Protein AF-A0A7G1IBQ5-F1 (afdb_monomer)

Structure (mmCIF, N/CA/C/O backbone):
data_AF-A0A7G1IBQ5-F1
#
_entry.id   AF-A0A7G1IBQ5-F1
#
loop_
_atom_site.group_PDB
_atom_site.id
_atom_site.type_symbol
_atom_site.label_atom_id
_atom_site.label_alt_id
_atom_site.label_comp_id
_atom_site.label_asym_id
_atom_site.label_entity_id
_atom_site.label_seq_id
_atom_site.pdbx_PDB_ins_code
_atom_site.Cartn_x
_atom_site.Cartn_y
_atom_site.Cartn_z
_atom_site.occupancy
_atom_site.B_iso_or_equiv
_atom_site.auth_seq_id
_atom_site.auth_comp_id
_atom_site.auth_asym_id
_atom_site.auth_atom_id
_atom_site.pdbx_PDB_model_num
ATOM 1 N N . MET A 1 1 ? -19.241 6.900 1.108 1.00 77.38 1 MET A N 1
ATOM 2 C CA . MET A 1 1 ? -20.220 7.806 1.707 1.00 77.38 1 MET A CA 1
ATOM 3 C C . MET A 1 1 ? -20.373 9.049 0.844 1.00 77.38 1 MET A C 1
ATOM 5 O O . MET A 1 1 ? -19.427 9.818 0.716 1.00 77.38 1 MET A O 1
ATOM 9 N N . ARG A 1 2 ? -21.504 9.1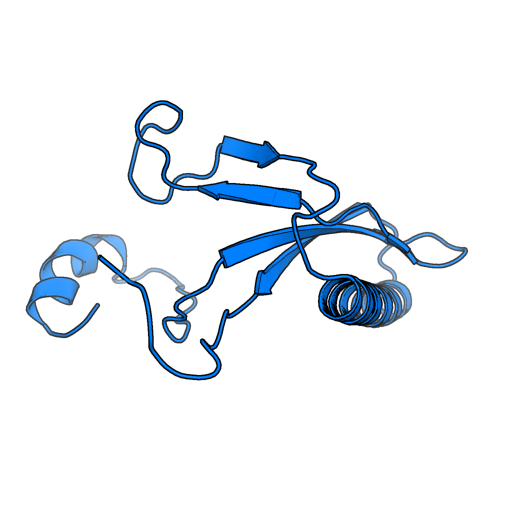74 0.150 1.00 83.69 2 ARG A N 1
ATOM 10 C CA . ARG A 1 2 ? -21.843 10.298 -0.741 1.00 83.69 2 ARG A CA 1
ATOM 11 C C . ARG A 1 2 ? -23.039 11.121 -0.244 1.00 83.69 2 ARG A C 1
ATOM 13 O O . ARG A 1 2 ? -23.424 12.067 -0.915 1.00 83.69 2 ARG A O 1
ATOM 20 N N . GLY A 1 3 ? -23.623 10.762 0.899 1.00 89.94 3 GLY A N 1
ATOM 21 C CA . GLY A 1 3 ? -24.763 11.451 1.501 1.00 89.94 3 GLY A CA 1
ATOM 22 C C . GLY A 1 3 ? -25.405 10.624 2.614 1.00 89.94 3 GLY A C 1
ATOM 23 O O . GLY A 1 3 ? -24.885 9.565 2.971 1.00 89.94 3 GLY A O 1
ATOM 24 N N . GLN A 1 4 ? -26.549 11.096 3.116 1.00 93.19 4 GLN A N 1
ATOM 25 C CA . GLN A 1 4 ? -27.261 10.514 4.260 1.00 93.19 4 GLN A CA 1
ATOM 26 C C . GLN A 1 4 ? -27.588 9.026 4.072 1.00 93.19 4 GLN A C 1
ATOM 28 O O . GLN A 1 4 ? -27.311 8.220 4.943 1.00 93.19 4 GLN A O 1
ATOM 33 N N . ARG A 1 5 ? -28.047 8.617 2.886 1.00 93.75 5 ARG A N 1
ATOM 34 C CA . ARG A 1 5 ? -28.382 7.208 2.623 1.00 93.75 5 ARG A CA 1
ATOM 35 C C . ARG A 1 5 ? -27.197 6.245 2.785 1.00 93.75 5 ARG A C 1
ATOM 37 O O . ARG A 1 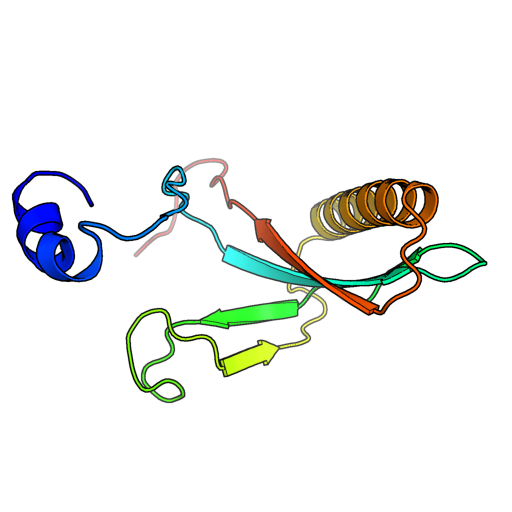5 ? -27.397 5.110 3.199 1.00 93.75 5 ARG A O 1
ATOM 44 N N . ASP A 1 6 ? -25.983 6.674 2.430 1.00 90.62 6 ASP A N 1
ATOM 45 C CA . ASP A 1 6 ? -24.775 5.868 2.659 1.00 90.62 6 ASP A CA 1
ATOM 46 C C . ASP A 1 6 ? -24.408 5.843 4.152 1.00 90.62 6 ASP A C 1
ATOM 48 O O . ASP A 1 6 ? -23.833 4.860 4.602 1.00 90.62 6 ASP A O 1
ATOM 52 N N . TRP A 1 7 ? -24.703 6.921 4.897 1.00 91.44 7 TRP A N 1
ATOM 53 C CA . TRP A 1 7 ? -24.517 6.973 6.352 1.00 91.44 7 TRP A CA 1
ATOM 54 C C . TRP A 1 7 ? -25.392 5.945 7.037 1.00 91.44 7 TRP A C 1
ATOM 56 O O . TRP A 1 7 ? -24.893 5.123 7.791 1.00 91.44 7 TRP A O 1
ATOM 66 N N . ASP A 1 8 ? -26.685 5.966 6.728 1.00 94.50 8 ASP A N 1
ATOM 67 C CA . ASP A 1 8 ? -27.683 5.163 7.425 1.00 94.50 8 ASP A CA 1
ATOM 68 C C . ASP A 1 8 ? -27.392 3.656 7.292 1.00 94.50 8 ASP A C 1
ATOM 70 O O . ASP A 1 8 ? -27.779 2.873 8.152 1.00 94.50 8 ASP A O 1
ATOM 74 N N . GLN A 1 9 ? -26.651 3.250 6.250 1.00 90.75 9 GLN A N 1
ATOM 75 C CA . GLN A 1 9 ? -26.200 1.870 6.038 1.00 90.75 9 GLN A CA 1
ATOM 76 C C . GLN A 1 9 ? -25.058 1.422 6.962 1.00 90.75 9 GLN A C 1
ATOM 78 O O . GLN A 1 9 ? -24.920 0.223 7.172 1.00 90.75 9 GLN A O 1
ATOM 83 N N . CYS A 1 10 ? -24.221 2.333 7.467 1.00 88.06 10 CYS A N 1
ATOM 84 C CA . CYS A 1 10 ? -23.057 1.995 8.300 1.00 88.06 10 CYS A CA 1
ATOM 85 C C . CYS A 1 10 ? -23.021 2.714 9.658 1.00 88.06 10 CYS A C 1
ATOM 87 O O . CYS A 1 10 ? -22.148 2.435 10.475 1.00 88.06 10 CYS A O 1
ATOM 89 N N . ALA A 1 11 ? -23.955 3.631 9.923 1.00 92.44 11 ALA A N 1
ATOM 90 C CA . ALA A 1 11 ? -23.970 4.469 11.119 1.00 92.44 11 ALA A CA 1
ATOM 91 C C . ALA A 1 11 ? -24.002 3.649 12.411 1.00 92.44 11 ALA A C 1
ATOM 93 O O . ALA A 1 11 ? -23.324 4.012 13.370 1.00 92.44 11 ALA A O 1
ATOM 94 N N . ALA A 1 12 ? -24.754 2.546 12.431 1.00 93.75 12 ALA A N 1
ATOM 95 C CA . ALA A 1 12 ? -24.853 1.670 13.596 1.00 93.75 12 ALA A CA 1
ATOM 96 C C . ALA A 1 12 ? -23.491 1.071 13.991 1.00 93.75 12 ALA A C 1
ATOM 98 O O . ALA A 1 12 ? -23.183 1.008 15.177 1.00 93.75 12 ALA A O 1
ATOM 99 N N . ASP A 1 13 ? -22.656 0.717 13.010 1.00 88.94 13 ASP A N 1
ATOM 100 C CA . ASP A 1 13 ? -21.342 0.108 13.248 1.00 88.94 13 ASP A CA 1
ATOM 101 C C . ASP A 1 13 ? -20.266 1.144 13.614 1.00 88.94 13 ASP A C 1
ATOM 103 O O . ASP A 1 13 ? -19.264 0.818 14.246 1.00 88.94 13 ASP A O 1
ATOM 107 N N . LEU A 1 14 ? -20.453 2.402 13.199 1.00 91.31 14 LEU A N 1
ATOM 108 C CA . LEU A 1 14 ? -19.472 3.476 13.390 1.00 91.31 14 LEU A CA 1
ATOM 109 C C . LEU A 1 14 ? -19.756 4.354 14.615 1.00 91.31 14 LEU A C 1
ATOM 111 O O . LEU A 1 14 ? -18.839 4.973 15.154 1.00 91.31 14 LEU A O 1
ATOM 115 N N . THR A 1 15 ? -21.014 4.461 15.047 1.00 93.12 15 THR A N 1
ATOM 116 C CA . THR A 1 15 ? -21.398 5.371 16.134 1.00 93.12 15 THR A CA 1
ATOM 117 C C . THR A 1 15 ? -20.808 4.902 17.464 1.00 93.12 15 THR A C 1
ATOM 119 O O . THR A 1 15 ? -20.949 3.746 17.847 1.00 93.12 15 THR A O 1
ATOM 122 N N . GLY A 1 16 ? -20.150 5.813 18.186 1.00 93.25 16 GLY A N 1
ATOM 123 C CA . GLY A 1 16 ? -19.502 5.511 19.468 1.00 93.25 16 GLY A CA 1
ATOM 124 C C . GLY A 1 16 ? -18.118 4.864 19.350 1.00 93.25 16 GLY A C 1
ATOM 125 O O . GLY A 1 16 ? -17.495 4.607 20.375 1.00 93.25 16 GLY A O 1
ATOM 126 N N . GLN A 1 17 ? -17.621 4.635 18.132 1.00 94.19 17 GLN A N 1
ATOM 127 C CA . GLN A 1 17 ? -16.259 4.163 17.882 1.00 94.19 17 GLN A CA 1
ATOM 128 C C . GLN A 1 17 ? -15.306 5.341 17.638 1.00 94.19 17 GLN A C 1
ATOM 130 O O . GLN A 1 17 ? -15.684 6.355 17.043 1.00 94.19 17 GLN A O 1
ATOM 135 N N . GLU A 1 18 ? -14.042 5.197 18.037 1.00 95.38 18 GLU A N 1
ATOM 136 C CA . GLU A 1 18 ? -12.982 6.102 17.590 1.00 95.38 18 GLU A CA 1
ATOM 137 C C . GLU A 1 18 ? -12.603 5.743 16.149 1.00 95.38 18 GLU A C 1
ATOM 139 O O . GLU A 1 18 ? -12.044 4.680 15.875 1.00 95.38 18 GLU A O 1
ATOM 144 N N . VAL A 1 19 ? -12.943 6.620 15.203 1.00 92.12 19 VAL A N 1
ATOM 145 C CA . VAL A 1 19 ? -12.766 6.359 13.769 1.00 92.12 19 VAL A CA 1
ATOM 146 C C . VAL A 1 19 ? -11.861 7.392 13.112 1.00 92.12 19 VAL A C 1
ATOM 148 O O . VAL A 1 19 ? -11.970 8.598 13.336 1.00 92.12 19 VAL A O 1
ATOM 151 N N . LYS A 1 20 ? -10.992 6.922 12.214 1.00 92.12 20 LYS A N 1
ATOM 152 C CA . LYS A 1 20 ? -10.170 7.787 11.363 1.00 92.12 20 LYS A CA 1
ATOM 153 C C . LYS A 1 20 ? -10.911 8.106 10.066 1.00 92.12 20 LYS A C 1
ATOM 155 O O . LYS A 1 20 ? -10.989 7.272 9.164 1.00 92.12 20 LYS A O 1
ATOM 160 N N . VAL A 1 21 ? -11.410 9.334 9.942 1.00 90.19 21 VAL A N 1
ATOM 161 C CA . VAL A 1 21 ? -12.051 9.814 8.708 1.00 90.19 21 VAL A CA 1
ATOM 162 C C . VAL A 1 21 ? -10.989 10.304 7.726 1.00 90.19 21 VAL A C 1
ATOM 164 O O . VAL A 1 21 ? -10.189 11.184 8.035 1.00 90.19 21 VAL A O 1
ATOM 167 N N . MET A 1 22 ? -10.991 9.742 6.519 1.00 90.62 22 MET A N 1
ATOM 168 C CA . MET A 1 22 ? -10.046 10.079 5.453 1.00 90.62 22 MET A CA 1
ATOM 169 C C . MET A 1 22 ? -10.783 10.583 4.215 1.00 90.62 22 MET A C 1
ATOM 171 O O . MET A 1 22 ? -11.887 10.131 3.899 1.00 90.62 22 MET A O 1
ATOM 175 N N . LYS A 1 23 ? -10.149 11.486 3.458 1.00 88.50 23 LYS A N 1
ATOM 176 C CA . LYS A 1 23 ? -10.647 11.869 2.132 1.00 88.50 23 LYS A CA 1
ATOM 177 C C . LYS A 1 23 ? -10.689 10.628 1.244 1.00 88.50 23 LYS A C 1
ATOM 179 O O . LYS A 1 23 ? -9.698 9.912 1.131 1.00 88.50 23 LYS A O 1
ATOM 184 N N . ARG A 1 24 ? -11.815 10.407 0.561 1.00 85.31 24 ARG A N 1
ATOM 185 C CA . ARG A 1 24 ? -11.899 9.351 -0.450 1.00 85.31 24 ARG A CA 1
ATOM 186 C C . ARG A 1 24 ? -10.981 9.692 -1.618 1.00 85.31 24 ARG A C 1
ATOM 188 O O . ARG A 1 24 ? -11.171 10.704 -2.292 1.00 85.31 24 ARG A O 1
ATOM 195 N N . ILE A 1 25 ? -10.039 8.804 -1.879 1.00 85.06 25 ILE A N 1
ATOM 196 C CA . ILE A 1 25 ? -9.131 8.869 -3.015 1.00 85.06 25 ILE A CA 1
ATOM 197 C C . ILE A 1 25 ? -9.524 7.753 -3.994 1.00 85.06 25 ILE A C 1
ATOM 199 O O . ILE A 1 25 ? -10.008 6.701 -3.582 1.00 85.06 25 ILE A O 1
ATOM 203 N N . ARG A 1 26 ? -9.406 8.007 -5.303 1.00 82.69 26 ARG A N 1
ATOM 204 C CA . ARG A 1 26 ? -9.443 6.948 -6.322 1.00 82.69 26 ARG A CA 1
ATOM 205 C C . ARG A 1 26 ? -7.998 6.627 -6.674 1.00 82.69 26 ARG A C 1
ATOM 207 O O . ARG A 1 26 ? -7.320 7.465 -7.262 1.00 82.69 26 ARG A O 1
ATOM 214 N N . ASN A 1 27 ? -7.523 5.467 -6.256 1.00 82.12 27 ASN A N 1
ATOM 215 C CA . ASN A 1 27 ? -6.123 5.084 -6.365 1.00 82.12 27 ASN A CA 1
ATOM 216 C C . ASN A 1 27 ? -5.985 3.623 -6.772 1.00 82.12 27 ASN A C 1
ATOM 218 O O . ASN A 1 27 ? -6.916 2.834 -6.631 1.00 82.12 27 ASN A O 1
ATOM 222 N N . VAL A 1 28 ? -4.781 3.295 -7.229 1.00 79.62 28 VAL A N 1
ATOM 223 C CA . VAL A 1 28 ? -4.265 1.932 -7.190 1.00 79.62 28 VAL A CA 1
ATOM 224 C C . VAL A 1 28 ? -3.462 1.812 -5.899 1.00 79.62 28 VAL A C 1
ATOM 226 O O . VAL A 1 28 ? -2.715 2.719 -5.517 1.00 79.62 28 VAL A O 1
ATOM 229 N N . GLU A 1 29 ? -3.684 0.733 -5.164 1.00 84.62 29 GLU A N 1
ATOM 230 C CA . GLU A 1 29 ? -2.985 0.485 -3.911 1.00 84.62 29 GLU A CA 1
ATOM 231 C C . GLU A 1 29 ? -1.686 -0.267 -4.170 1.00 84.62 29 GLU A C 1
ATOM 233 O O . GLU A 1 29 ? -1.686 -1.357 -4.744 1.00 84.62 29 GLU A O 1
ATOM 238 N N . VAL A 1 30 ? -0.580 0.317 -3.712 1.00 87.44 30 VAL A N 1
ATOM 239 C CA . VAL A 1 30 ? 0.739 -0.300 -3.780 1.00 87.44 30 VAL A CA 1
ATOM 240 C C . VAL A 1 30 ? 1.335 -0.342 -2.380 1.00 87.44 30 VAL A C 1
ATOM 242 O O . VAL A 1 30 ? 1.259 0.604 -1.603 1.00 87.44 30 VAL A O 1
ATOM 245 N N . CYS A 1 31 ? 1.933 -1.464 -2.026 1.00 89.75 31 CYS A N 1
ATOM 246 C CA . CYS A 1 31 ? 2.641 -1.652 -0.779 1.00 89.75 31 CYS A CA 1
ATOM 247 C C . CYS A 1 31 ? 4.151 -1.591 -1.022 1.00 89.75 31 CYS A C 1
ATOM 249 O O . CYS A 1 31 ? 4.656 -2.150 -1.995 1.00 89.75 31 CYS A O 1
ATOM 251 N N . ILE A 1 32 ? 4.871 -0.909 -0.132 1.00 89.81 32 ILE A N 1
ATOM 252 C CA . ILE A 1 32 ? 6.329 -0.963 -0.043 1.00 89.81 32 ILE A CA 1
ATOM 253 C C . ILE A 1 32 ? 6.690 -1.236 1.411 1.00 89.81 32 ILE A C 1
ATOM 255 O O . ILE A 1 32 ? 6.385 -0.458 2.314 1.00 89.81 32 ILE A O 1
ATOM 259 N N . GLU A 1 33 ? 7.390 -2.334 1.639 1.00 89.06 33 GLU A N 1
ATOM 260 C CA . GLU A 1 33 ? 7.860 -2.695 2.971 1.00 89.06 33 GLU A CA 1
ATOM 261 C C . GLU A 1 33 ? 9.249 -2.121 3.240 1.00 89.06 33 GLU A C 1
ATOM 263 O O . GLU A 1 33 ? 10.082 -1.997 2.335 1.00 89.06 33 GLU A O 1
ATOM 268 N N . GLY A 1 34 ? 9.505 -1.757 4.496 1.00 90.44 34 GLY A N 1
ATOM 269 C CA . GLY A 1 34 ? 10.809 -1.270 4.915 1.00 90.44 34 GLY A CA 1
ATOM 270 C C . GLY A 1 34 ? 11.163 -1.693 6.334 1.00 90.44 34 GLY A C 1
ATOM 271 O O . GLY A 1 34 ? 10.335 -1.656 7.239 1.00 90.44 34 GLY A O 1
ATOM 272 N N . THR A 1 35 ? 12.421 -2.055 6.548 1.00 92.06 35 THR A N 1
ATOM 273 C CA . THR A 1 35 ? 12.942 -2.412 7.868 1.00 92.06 35 THR A CA 1
ATOM 274 C C . THR A 1 35 ? 13.930 -1.362 8.325 1.00 92.06 35 THR A C 1
ATOM 276 O O . THR A 1 35 ? 14.947 -1.124 7.669 1.00 92.06 35 THR A O 1
ATOM 279 N N . VAL A 1 36 ? 13.638 -0.737 9.466 1.00 92.75 36 VAL A N 1
ATOM 280 C CA . VAL A 1 36 ? 14.556 0.206 10.102 1.00 92.75 36 VAL A CA 1
ATOM 281 C C . VAL A 1 36 ? 15.604 -0.592 10.867 1.00 92.75 36 VAL A C 1
ATOM 283 O O . VAL A 1 36 ? 15.282 -1.390 11.744 1.00 92.75 36 VAL A O 1
ATOM 286 N N . THR A 1 37 ? 16.872 -0.377 10.530 1.00 89.00 37 THR A N 1
ATOM 287 C CA . THR A 1 37 ? 18.016 -1.008 11.195 1.00 89.00 37 THR A CA 1
ATOM 288 C C . THR A 1 37 ? 18.938 0.053 11.790 1.00 89.00 37 THR A C 1
ATOM 290 O O . THR A 1 37 ? 18.866 1.235 11.441 1.00 89.00 37 THR A O 1
ATOM 293 N N . ARG A 1 38 ? 19.893 -0.374 12.626 1.00 85.44 38 ARG A N 1
ATOM 294 C CA . ARG A 1 38 ? 20.967 0.504 13.127 1.00 85.44 38 ARG A CA 1
ATOM 295 C C . ARG A 1 38 ? 21.793 1.164 12.012 1.00 85.44 38 ARG A C 1
ATOM 297 O O . ARG A 1 38 ? 22.343 2.238 12.224 1.00 85.44 38 ARG A O 1
ATOM 304 N N . HIS A 1 39 ? 21.852 0.540 10.833 1.00 88.38 39 HIS A N 1
ATOM 305 C CA . HIS A 1 39 ? 22.614 1.001 9.665 1.00 88.38 39 HIS A CA 1
ATOM 306 C C . HIS A 1 39 ? 21.781 1.809 8.666 1.00 88.38 39 HIS A C 1
ATOM 308 O O . HIS A 1 39 ? 22.282 2.195 7.615 1.00 88.38 39 HIS A O 1
ATOM 314 N N . GLY A 1 40 ? 20.509 2.060 8.979 1.00 87.81 40 GLY A N 1
ATOM 315 C CA . GLY A 1 40 ? 19.563 2.736 8.096 1.00 87.81 40 GLY A CA 1
ATOM 316 C C . GLY A 1 40 ? 18.392 1.847 7.687 1.00 87.81 40 GLY A C 1
ATOM 317 O O . GLY A 1 40 ? 18.211 0.738 8.196 1.00 87.81 40 GLY A O 1
ATOM 318 N N . THR A 1 41 ? 17.573 2.362 6.775 1.00 91.56 41 THR A N 1
ATOM 319 C CA . THR A 1 41 ? 16.314 1.729 6.362 1.00 91.56 41 THR A CA 1
ATOM 320 C C . THR A 1 41 ? 16.519 0.875 5.115 1.00 91.56 41 THR A C 1
ATOM 322 O O . THR A 1 41 ? 16.857 1.392 4.049 1.00 91.56 41 THR A O 1
ATOM 325 N N . VAL A 1 42 ? 16.283 -0.431 5.234 1.00 92.69 42 VAL A N 1
ATOM 326 C CA . VAL A 1 42 ? 16.237 -1.369 4.103 1.00 92.69 42 VAL A CA 1
ATOM 327 C C . VAL A 1 42 ? 14.845 -1.300 3.486 1.00 92.69 42 VAL A C 1
ATOM 329 O O . VAL A 1 42 ? 13.862 -1.355 4.214 1.00 92.69 42 VAL A O 1
ATOM 332 N N . ILE A 1 43 ? 14.743 -1.164 2.161 1.00 92.38 43 ILE A N 1
ATOM 333 C CA . ILE A 1 43 ? 13.463 -0.932 1.469 1.00 92.38 43 ILE A CA 1
ATOM 334 C C . ILE A 1 43 ? 13.232 -2.010 0.412 1.00 92.38 43 ILE A C 1
ATOM 336 O O . ILE A 1 43 ? 13.996 -2.103 -0.559 1.00 92.38 43 ILE A O 1
ATOM 340 N N . GLY A 1 44 ? 12.152 -2.768 0.590 1.00 89.44 44 GLY A N 1
ATOM 341 C CA . GLY A 1 44 ? 11.682 -3.820 -0.305 1.00 89.44 44 GLY A CA 1
ATOM 342 C C . GLY A 1 44 ? 11.083 -3.301 -1.621 1.00 89.44 44 GLY A C 1
ATOM 343 O O . GLY A 1 44 ? 11.098 -2.093 -1.889 1.00 89.44 44 GLY A O 1
ATOM 344 N N . PRO A 1 45 ? 10.608 -4.206 -2.491 1.00 90.19 45 PRO A N 1
ATOM 345 C CA . PRO A 1 45 ? 10.002 -3.843 -3.769 1.00 90.19 45 PRO A CA 1
ATOM 346 C C . PRO A 1 45 ? 8.643 -3.148 -3.588 1.00 90.19 45 PRO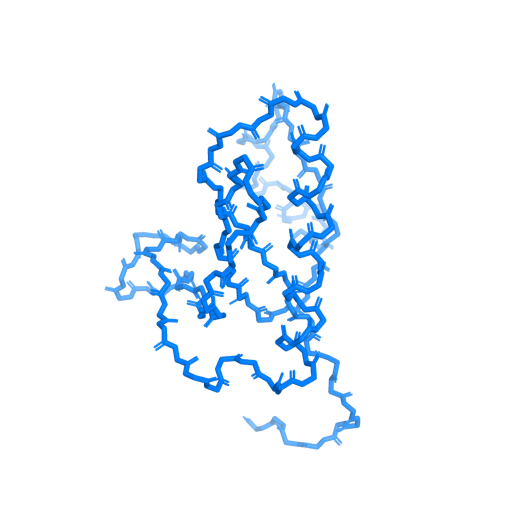 A C 1
ATOM 348 O O . PRO A 1 45 ? 8.037 -3.197 -2.519 1.00 90.19 45 PRO A O 1
ATOM 351 N N . ALA A 1 46 ? 8.171 -2.509 -4.660 1.00 89.19 46 ALA A N 1
ATOM 352 C CA . ALA A 1 46 ? 6.774 -2.111 -4.787 1.00 89.19 46 ALA A CA 1
ATOM 353 C C . ALA A 1 46 ? 5.930 -3.332 -5.163 1.00 89.19 46 ALA A C 1
ATOM 355 O O . ALA A 1 46 ? 6.334 -4.119 -6.015 1.00 89.19 46 ALA A O 1
ATOM 356 N N . MET A 1 47 ? 4.787 -3.488 -4.505 1.00 90.75 47 MET A N 1
ATOM 357 C CA . MET A 1 47 ? 3.916 -4.654 -4.628 1.00 90.75 47 MET A CA 1
ATOM 358 C C . MET A 1 47 ? 2.471 -4.197 -4.773 1.00 90.75 47 MET A C 1
ATOM 360 O O . MET A 1 47 ? 2.049 -3.281 -4.072 1.00 90.75 47 MET A O 1
ATOM 364 N N . THR A 1 48 ? 1.693 -4.825 -5.641 1.00 88.94 48 THR A N 1
ATOM 365 C CA . THR A 1 48 ? 0.274 -4.488 -5.795 1.00 88.94 48 THR A CA 1
ATOM 366 C C . THR A 1 48 ? -0.516 -5.057 -4.621 1.00 88.94 48 THR A C 1
ATOM 368 O O . THR A 1 48 ? -0.365 -6.231 -4.284 1.00 88.94 48 THR A O 1
ATOM 371 N N . SER A 1 49 ? -1.354 -4.237 -3.986 1.00 86.88 49 SER A N 1
ATOM 372 C CA . SER A 1 49 ? -2.214 -4.677 -2.882 1.00 86.88 49 SER A CA 1
ATOM 373 C C . SER A 1 49 ? -3.372 -5.524 -3.415 1.00 86.88 49 SER A C 1
ATOM 375 O O . SER A 1 49 ? -4.074 -5.109 -4.341 1.00 86.88 49 SER A O 1
ATOM 377 N N . LEU A 1 50 ? -3.595 -6.702 -2.831 1.00 88.00 50 LEU A N 1
ATOM 378 C CA . LEU A 1 50 ? -4.707 -7.579 -3.190 1.00 88.00 50 LEU A CA 1
ATOM 379 C C . LEU A 1 50 ? -5.896 -7.305 -2.265 1.00 88.00 50 LEU A C 1
ATOM 381 O O . LEU A 1 50 ? -6.032 -7.912 -1.200 1.00 88.00 50 LEU A O 1
ATOM 385 N N . VAL A 1 51 ? -6.743 -6.354 -2.670 1.00 86.81 51 VAL A N 1
ATOM 386 C CA . VAL A 1 51 ? -7.917 -5.910 -1.904 1.00 86.81 51 VAL A CA 1
ATOM 387 C C . VAL A 1 51 ? -9.194 -6.068 -2.713 1.00 86.81 51 VAL A C 1
ATOM 389 O O . VAL A 1 51 ? -9.291 -5.594 -3.841 1.00 86.81 51 VAL A O 1
ATOM 392 N N . GLY A 1 52 ? -10.207 -6.676 -2.097 1.00 82.69 52 GLY A N 1
ATOM 393 C CA . GLY A 1 52 ? -11.567 -6.716 -2.628 1.00 82.69 52 GLY A CA 1
ATOM 394 C C . GLY A 1 52 ? -11.784 -7.674 -3.799 1.00 82.69 52 GLY A C 1
ATOM 395 O O . GLY A 1 52 ? -12.762 -7.493 -4.521 1.00 82.69 52 GLY A O 1
ATOM 396 N N . TYR A 1 53 ? -10.916 -8.675 -3.965 1.00 84.56 53 TYR A N 1
ATOM 397 C CA . TYR A 1 53 ? -11.107 -9.786 -4.903 1.00 84.56 53 TYR A CA 1
ATOM 398 C C . TYR A 1 53 ? -12.159 -10.761 -4.354 1.00 84.56 53 TYR A C 1
ATOM 400 O O . TYR A 1 53 ? -11.885 -11.412 -3.339 1.00 84.56 53 TYR A O 1
ATOM 408 N N . PRO A 1 54 ? -13.354 -10.878 -4.962 1.00 85.69 54 PRO A N 1
ATOM 409 C CA . PRO A 1 54 ? -14.416 -11.751 -4.453 1.00 85.69 54 PRO A CA 1
ATOM 410 C C . PRO A 1 54 ? -14.025 -13.232 -4.413 1.00 85.69 54 PRO A C 1
ATOM 412 O O . PRO A 1 54 ? -14.533 -13.979 -3.586 1.00 85.69 54 PRO A O 1
ATOM 415 N N . GLU A 1 55 ? -13.108 -13.652 -5.285 1.00 88.69 55 GLU A N 1
ATOM 416 C CA . GLU A 1 55 ? -12.613 -15.027 -5.372 1.00 88.69 55 GLU A CA 1
ATOM 417 C C . GLU A 1 55 ? -11.649 -15.376 -4.230 1.00 88.69 55 GLU A C 1
ATOM 419 O O . GLU A 1 55 ? -11.451 -16.549 -3.925 1.00 88.69 55 GLU A O 1
ATOM 424 N N . LEU A 1 56 ? -11.034 -14.364 -3.608 1.00 86.19 56 LEU A N 1
ATOM 425 C CA . LEU A 1 56 ? -9.976 -14.531 -2.607 1.00 86.19 56 LEU A CA 1
ATOM 426 C C . LEU A 1 56 ? -10.355 -13.985 -1.229 1.00 86.19 56 LEU A C 1
ATOM 428 O O . LEU A 1 56 ? -9.642 -14.234 -0.257 1.00 86.19 56 LEU A O 1
ATOM 432 N N . THR A 1 57 ? -11.436 -13.209 -1.125 1.00 86.56 57 THR A N 1
ATOM 433 C CA . THR A 1 57 ? -11.754 -12.459 0.089 1.00 86.56 57 THR A CA 1
ATOM 434 C C . THR A 1 57 ? -13.233 -12.560 0.471 1.00 86.56 57 THR A C 1
ATOM 436 O O . THR A 1 57 ? -14.100 -12.461 -0.396 1.00 86.56 57 THR A O 1
ATOM 439 N N . PRO A 1 58 ? -13.555 -12.736 1.768 1.00 83.12 58 PRO A N 1
ATOM 440 C CA . PRO A 1 58 ? -14.922 -13.029 2.209 1.00 83.12 58 PRO A CA 1
ATOM 441 C C . PRO A 1 58 ? -15.878 -11.829 2.127 1.00 83.12 58 PRO A C 1
ATOM 443 O O . PRO A 1 58 ? -17.090 -12.005 2.223 1.00 83.12 58 PRO A O 1
ATOM 446 N N . TYR A 1 59 ? -15.364 -10.605 1.978 1.00 81.50 59 TYR A N 1
ATOM 447 C CA . TYR A 1 59 ? -16.176 -9.393 1.870 1.00 81.50 59 TYR A CA 1
ATOM 448 C C . TYR A 1 59 ? -15.464 -8.290 1.081 1.00 81.50 59 TYR A C 1
ATOM 450 O O . TYR A 1 59 ? -14.242 -8.266 0.935 1.00 81.50 59 TYR A O 1
ATOM 458 N N . ARG A 1 60 ? -16.244 -7.327 0.576 1.00 77.81 60 ARG A N 1
ATOM 459 C CA . ARG A 1 60 ? -15.714 -6.200 -0.204 1.00 77.81 60 ARG A CA 1
ATOM 460 C C . ARG A 1 60 ? -14.764 -5.346 0.634 1.00 77.81 60 ARG A C 1
ATOM 462 O O . ARG A 1 60 ? -15.139 -4.868 1.698 1.00 77.81 60 ARG A O 1
ATOM 469 N N . GLY A 1 61 ? -13.569 -5.101 0.099 1.00 80.56 61 GLY A N 1
ATOM 470 C CA . GLY A 1 61 ? -12.535 -4.300 0.759 1.00 80.56 61 GLY A CA 1
ATOM 471 C C . GLY A 1 61 ? -11.645 -5.081 1.729 1.00 80.56 61 GLY A C 1
ATOM 472 O O . GLY A 1 61 ? -10.753 -4.484 2.321 1.00 80.56 61 GLY A O 1
ATOM 473 N N . ALA A 1 62 ? -11.846 -6.393 1.881 1.00 85.69 62 ALA A N 1
ATOM 474 C CA . ALA A 1 62 ? -10.903 -7.245 2.596 1.00 85.69 62 ALA A CA 1
ATOM 475 C C . ALA A 1 62 ? -9.567 -7.341 1.843 1.00 85.69 62 ALA A C 1
ATOM 477 O O . ALA A 1 62 ? -9.535 -7.346 0.612 1.00 85.69 62 ALA A O 1
ATOM 478 N N . TRP A 1 63 ? -8.475 -7.439 2.600 1.00 88.88 63 TRP A N 1
ATOM 479 C CA . TRP A 1 63 ? -7.110 -7.601 2.099 1.00 88.88 63 TRP A CA 1
ATOM 480 C C . TRP A 1 63 ? -6.641 -9.043 2.319 1.00 88.88 63 TRP A C 1
ATOM 482 O O . TRP A 1 63 ? -6.812 -9.572 3.418 1.00 88.88 63 TRP A O 1
ATOM 492 N N . CYS A 1 64 ? -6.041 -9.669 1.303 1.00 89.75 64 CYS A N 1
ATOM 493 C CA . CYS A 1 64 ? -5.525 -11.045 1.398 1.00 89.75 64 CYS A CA 1
ATOM 494 C C . CYS A 1 64 ? -4.032 -11.196 1.096 1.00 89.75 64 CYS A C 1
ATOM 496 O O . CYS A 1 64 ? -3.514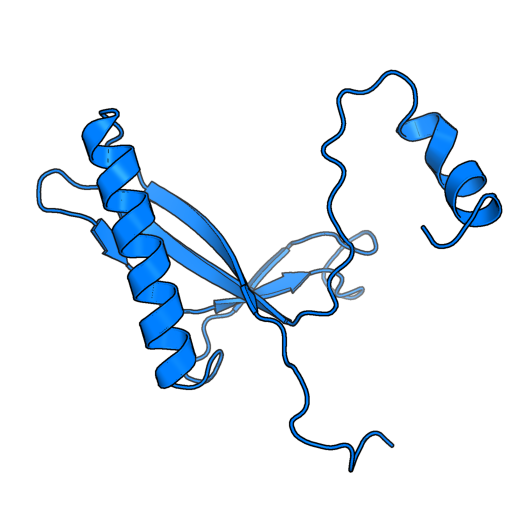 -12.309 1.152 1.00 89.75 64 CYS A O 1
ATOM 498 N N . GLY A 1 65 ? -3.323 -10.112 0.782 1.00 88.44 65 GLY A N 1
ATOM 499 C CA . GLY A 1 65 ? -1.897 -10.181 0.484 1.00 88.44 65 GLY A CA 1
ATOM 500 C C . GLY A 1 65 ? -1.436 -9.105 -0.484 1.00 88.44 65 GLY A C 1
ATOM 501 O O . GLY A 1 65 ? -2.187 -8.204 -0.849 1.00 88.44 65 GLY A O 1
ATOM 502 N N . ASN A 1 66 ? -0.182 -9.220 -0.909 1.00 90.06 66 ASN A N 1
ATOM 503 C CA . ASN A 1 66 ? 0.402 -8.364 -1.932 1.00 90.06 66 ASN A CA 1
ATOM 504 C C . ASN A 1 66 ? 1.053 -9.237 -3.005 1.00 90.06 66 ASN A C 1
ATOM 506 O O . ASN A 1 66 ? 1.632 -10.273 -2.675 1.00 90.06 66 ASN A O 1
ATOM 510 N N . ASP A 1 67 ? 0.996 -8.788 -4.254 1.00 89.06 67 ASP A N 1
ATOM 511 C CA . ASP A 1 67 ? 1.678 -9.434 -5.372 1.00 89.06 67 ASP A CA 1
ATOM 512 C C . ASP A 1 67 ? 2.923 -8.641 -5.788 1.00 89.06 67 ASP A C 1
ATOM 514 O O . ASP A 1 67 ? 2.897 -7.409 -5.894 1.00 89.06 67 ASP A O 1
ATOM 518 N N . VAL A 1 68 ? 4.035 -9.345 -5.998 1.00 87.25 68 VAL A N 1
ATOM 519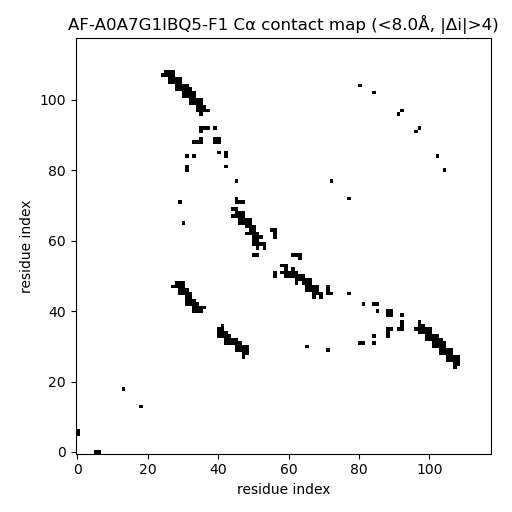 C CA . VAL A 1 68 ? 5.325 -8.736 -6.332 1.00 87.25 68 VAL A CA 1
ATOM 520 C C . VAL A 1 68 ? 5.500 -8.741 -7.842 1.00 87.25 68 VAL A C 1
ATOM 522 O O . VAL A 1 68 ? 5.912 -9.733 -8.436 1.00 87.25 68 VAL A O 1
ATOM 525 N N . TRP A 1 69 ? 5.260 -7.587 -8.456 1.00 81.81 69 TRP A N 1
ATOM 526 C CA . TRP A 1 69 ? 5.404 -7.390 -9.894 1.00 81.81 69 TRP A CA 1
ATOM 527 C C . TRP A 1 69 ? 6.369 -6.236 -10.182 1.00 81.81 69 TRP A C 1
ATOM 529 O O . TRP A 1 69 ? 6.259 -5.164 -9.584 1.00 81.81 69 TRP A O 1
ATOM 539 N N . ARG A 1 70 ? 7.343 -6.435 -11.084 1.00 75.38 70 ARG A N 1
ATOM 540 C CA . ARG A 1 70 ? 8.410 -5.442 -11.343 1.00 75.38 70 ARG A CA 1
ATOM 541 C C . ARG A 1 70 ? 7.856 -4.115 -11.851 1.00 75.38 70 ARG A C 1
ATOM 543 O O . ARG A 1 70 ? 8.386 -3.060 -11.506 1.00 75.38 70 ARG A O 1
ATOM 550 N N . GLU A 1 71 ? 6.783 -4.168 -12.624 1.00 82.56 71 GLU A N 1
ATOM 551 C CA . GLU A 1 71 ? 6.134 -3.018 -13.237 1.00 82.56 71 GLU A CA 1
ATOM 552 C C . GLU A 1 71 ? 4.908 -2.553 -12.435 1.00 82.56 71 GLU A C 1
ATOM 554 O O . GLU A 1 71 ? 4.072 -1.824 -12.965 1.00 82.56 71 GLU A O 1
ATOM 559 N N . ALA A 1 72 ? 4.798 -2.931 -11.150 1.00 84.38 72 ALA A N 1
ATOM 560 C CA . ALA A 1 72 ? 3.723 -2.460 -10.268 1.00 84.38 72 ALA A CA 1
ATOM 561 C C . ALA A 1 72 ? 3.662 -0.922 -10.197 1.00 84.38 72 ALA A C 1
ATOM 563 O O . ALA A 1 72 ? 2.590 -0.350 -10.010 1.00 84.38 72 ALA A O 1
ATOM 564 N N . LEU A 1 73 ? 4.805 -0.247 -10.379 1.00 85.25 73 LEU A N 1
ATOM 565 C CA . LEU A 1 73 ? 4.894 1.203 -10.534 1.00 85.25 73 LEU A CA 1
ATOM 566 C C . LEU A 1 73 ? 5.911 1.608 -11.614 1.00 85.25 73 LEU A C 1
ATOM 568 O O . LEU A 1 73 ? 6.976 0.990 -11.724 1.00 85.25 73 LEU A O 1
ATOM 572 N N . PRO A 1 74 ? 5.660 2.710 -12.352 1.00 88.69 74 PRO A N 1
ATOM 573 C CA . PRO A 1 74 ? 6.669 3.335 -13.201 1.00 88.69 74 PRO A CA 1
ATOM 574 C C . PRO A 1 74 ? 7.917 3.724 -12.402 1.00 88.69 74 PRO A C 1
ATOM 576 O O . PRO A 1 74 ? 7.814 4.194 -11.268 1.00 88.69 74 PRO A O 1
ATOM 579 N N . ALA A 1 75 ? 9.101 3.634 -13.014 1.00 89.38 75 ALA A N 1
ATOM 580 C CA . ALA A 1 75 ? 10.385 3.842 -12.331 1.00 89.38 75 ALA A CA 1
ATOM 581 C C . ALA A 1 75 ? 10.475 5.159 -11.530 1.00 89.38 75 ALA A C 1
ATOM 583 O O . ALA A 1 75 ? 10.985 5.172 -10.407 1.00 89.38 75 ALA A O 1
ATOM 584 N N . ALA A 1 76 ? 9.942 6.261 -12.069 1.00 90.06 76 ALA A N 1
ATOM 585 C CA . ALA A 1 76 ? 9.911 7.551 -11.378 1.00 90.06 76 ALA A CA 1
ATOM 586 C C . ALA A 1 76 ? 9.049 7.516 -10.101 1.00 90.06 76 ALA A C 1
ATOM 588 O O . ALA A 1 76 ? 9.457 8.034 -9.061 1.00 90.06 76 ALA A O 1
ATOM 589 N N . GLN A 1 77 ? 7.889 6.856 -10.158 1.00 89.38 77 GLN A N 1
ATOM 590 C CA . GLN A 1 77 ? 6.993 6.696 -9.011 1.00 89.38 77 GLN A CA 1
ATOM 591 C C . GLN A 1 77 ? 7.594 5.737 -7.980 1.00 89.38 77 GLN A C 1
ATOM 593 O O . GLN A 1 77 ? 7.572 6.038 -6.789 1.00 89.38 77 GLN A O 1
ATOM 598 N N . THR A 1 78 ? 8.231 4.650 -8.424 1.00 89.19 78 THR A N 1
ATOM 599 C CA . THR A 1 78 ? 8.981 3.733 -7.554 1.00 89.19 78 THR A CA 1
ATOM 600 C C . THR A 1 78 ? 10.082 4.468 -6.793 1.00 89.19 78 THR A C 1
ATOM 602 O O . THR A 1 78 ? 10.214 4.301 -5.581 1.00 89.19 78 THR A O 1
ATOM 605 N N . ARG A 1 79 ? 10.853 5.333 -7.467 1.00 91.19 79 ARG A N 1
ATOM 606 C CA . ARG A 1 79 ? 11.885 6.155 -6.817 1.00 91.19 79 ARG A CA 1
ATOM 607 C C . ARG A 1 79 ? 11.285 7.089 -5.766 1.00 91.19 79 ARG A C 1
ATOM 609 O O . ARG A 1 79 ? 11.790 7.124 -4.646 1.00 91.19 79 ARG A O 1
ATOM 616 N N . ALA A 1 80 ? 10.215 7.808 -6.107 1.00 91.75 80 ALA A N 1
ATOM 617 C CA . ALA A 1 80 ? 9.542 8.716 -5.181 1.00 91.75 80 ALA A CA 1
ATOM 618 C C . ALA A 1 80 ? 8.989 7.971 -3.955 1.00 91.75 80 ALA A C 1
ATOM 620 O O . ALA A 1 80 ? 9.203 8.389 -2.818 1.00 91.75 80 ALA A O 1
ATOM 621 N N . ALA A 1 81 ? 8.346 6.822 -4.169 1.00 90.06 81 ALA A N 1
ATOM 622 C CA . ALA A 1 81 ? 7.789 6.001 -3.103 1.00 90.06 81 ALA A CA 1
ATOM 623 C C . ALA A 1 81 ? 8.873 5.457 -2.161 1.00 90.06 81 ALA A C 1
ATOM 625 O O . ALA A 1 81 ? 8.747 5.568 -0.942 1.00 90.06 81 ALA A O 1
ATOM 626 N N . ARG A 1 82 ? 9.995 4.976 -2.708 1.00 91.81 82 ARG A N 1
ATOM 627 C CA . ARG A 1 82 ? 11.157 4.555 -1.907 1.00 91.81 82 ARG A CA 1
ATOM 628 C C . ARG A 1 82 ? 11.771 5.715 -1.124 1.00 91.81 82 ARG A C 1
ATOM 630 O O . ARG A 1 82 ? 12.184 5.530 0.017 1.00 91.81 82 ARG A O 1
ATOM 637 N N . GLU A 1 83 ? 11.822 6.918 -1.693 1.00 93.62 83 GLU A N 1
ATOM 638 C CA . GLU A 1 83 ? 12.315 8.094 -0.974 1.00 93.62 83 GLU A CA 1
ATOM 639 C C . GLU A 1 83 ? 11.414 8.467 0.211 1.00 93.62 83 GLU A C 1
ATOM 641 O O . GLU A 1 83 ? 11.928 8.784 1.284 1.00 93.62 83 GLU A O 1
ATOM 646 N N . MET A 1 84 ? 10.091 8.383 0.046 1.00 92.94 84 MET A N 1
ATOM 647 C CA . MET A 1 84 ? 9.137 8.606 1.136 1.00 92.94 84 MET A CA 1
ATOM 648 C C . MET A 1 84 ? 9.315 7.582 2.263 1.00 92.94 84 MET A C 1
ATOM 650 O O . MET A 1 84 ? 9.413 7.975 3.424 1.00 92.94 84 MET A O 1
ATOM 654 N N . VAL A 1 85 ? 9.446 6.291 1.933 1.00 91.69 85 VAL A N 1
ATOM 655 C CA . VAL A 1 85 ? 9.691 5.229 2.929 1.00 91.69 85 VAL A CA 1
ATOM 656 C C . VAL A 1 85 ? 11.020 5.441 3.653 1.00 91.69 85 VAL A C 1
ATOM 658 O O . VAL A 1 85 ? 11.093 5.269 4.868 1.00 91.69 85 VAL A O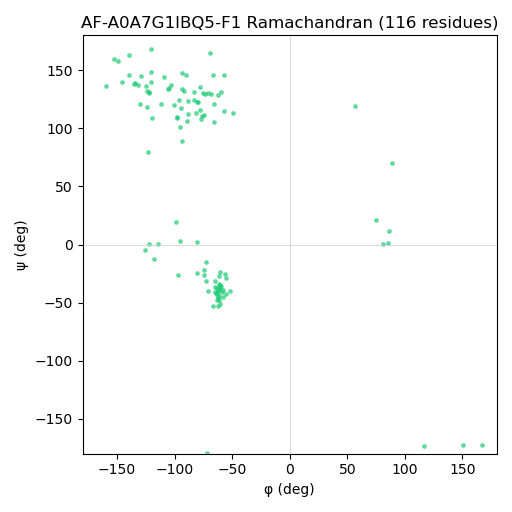 1
ATOM 661 N N . ARG A 1 86 ? 12.066 5.883 2.944 1.00 92.56 86 ARG A N 1
ATOM 662 C CA . ARG A 1 86 ? 13.348 6.234 3.570 1.00 92.56 86 ARG A CA 1
ATOM 663 C C . ARG A 1 86 ? 13.189 7.359 4.592 1.00 92.56 86 ARG A C 1
ATOM 665 O O . ARG A 1 86 ? 13.616 7.189 5.728 1.00 92.56 86 ARG A O 1
ATOM 672 N N . LYS A 1 87 ? 12.541 8.468 4.209 1.00 93.06 87 LYS A N 1
ATOM 673 C CA . LYS A 1 87 ? 12.297 9.619 5.100 1.00 93.06 87 LYS A CA 1
ATOM 674 C C . LYS A 1 87 ? 11.495 9.214 6.336 1.00 93.06 87 LYS A C 1
ATOM 676 O O . LYS A 1 87 ? 11.813 9.659 7.435 1.00 93.06 87 LYS A O 1
ATOM 681 N N . LEU A 1 88 ? 10.491 8.355 6.162 1.00 91.56 88 LEU A N 1
ATOM 682 C CA . LEU A 1 88 ? 9.714 7.804 7.269 1.00 91.56 88 LEU A CA 1
ATOM 683 C C . LEU A 1 88 ? 10.584 6.947 8.197 1.00 91.56 88 LEU A C 1
ATOM 685 O O . LEU A 1 88 ? 10.578 7.156 9.406 1.00 91.56 88 LEU A O 1
ATOM 689 N N . GLY A 1 89 ? 11.387 6.039 7.639 1.00 91.19 89 GLY A N 1
ATOM 690 C CA . GLY A 1 89 ? 12.329 5.240 8.421 1.00 91.19 89 GLY A CA 1
ATOM 691 C C . GLY A 1 89 ? 13.348 6.093 9.185 1.00 91.19 89 GLY A C 1
ATOM 692 O O . GLY A 1 89 ? 13.666 5.784 10.330 1.00 91.19 89 GLY A O 1
ATOM 693 N N . ASP A 1 90 ? 13.802 7.212 8.609 1.00 91.81 90 ASP A N 1
ATOM 694 C CA . ASP A 1 90 ? 14.697 8.156 9.289 1.00 91.81 90 ASP A CA 1
ATOM 695 C C . ASP A 1 90 ? 14.035 8.826 10.503 1.00 91.81 90 ASP A C 1
ATOM 697 O O . ASP A 1 90 ? 14.711 9.056 11.508 1.00 91.81 90 ASP A O 1
ATOM 701 N N . VAL A 1 91 ? 12.734 9.138 10.427 1.00 92.12 91 VAL A N 1
ATOM 702 C CA . VAL A 1 91 ? 11.949 9.652 11.565 1.00 92.12 91 VAL A CA 1
ATOM 703 C C . VAL A 1 91 ? 11.817 8.578 12.641 1.00 92.12 91 VAL A C 1
ATOM 705 O O . VAL A 1 91 ? 12.217 8.812 13.776 1.00 92.12 91 VAL A O 1
ATOM 708 N N . LEU A 1 92 ? 11.362 7.380 12.274 1.00 90.50 92 LEU A N 1
ATOM 709 C CA . LEU A 1 92 ? 11.142 6.281 13.220 1.00 90.50 92 LEU A CA 1
ATOM 710 C C . LEU A 1 92 ? 12.425 5.852 13.934 1.00 90.50 92 LEU A C 1
ATOM 712 O O . LEU A 1 92 ? 12.412 5.543 15.125 1.00 90.50 92 LEU A O 1
ATOM 716 N N . ARG A 1 93 ? 13.558 5.882 13.227 1.00 87.44 93 ARG A N 1
ATOM 717 C CA . ARG A 1 93 ? 14.869 5.626 13.825 1.00 87.44 93 ARG A CA 1
ATOM 718 C C . ARG A 1 93 ? 15.218 6.664 14.892 1.00 87.44 93 ARG A C 1
ATOM 720 O O . ARG A 1 93 ? 15.769 6.293 15.923 1.00 87.44 93 ARG A O 1
ATOM 727 N N . ARG A 1 94 ? 14.916 7.949 14.658 1.00 88.50 94 ARG A N 1
ATOM 728 C CA . ARG A 1 94 ? 15.125 9.013 15.661 1.00 88.50 94 ARG A CA 1
ATOM 729 C C . ARG A 1 94 ? 14.241 8.820 16.890 1.00 88.50 94 ARG A C 1
ATOM 731 O O . ARG A 1 94 ? 14.668 9.155 17.985 1.00 88.50 94 ARG A O 1
ATOM 738 N N . GLU A 1 95 ? 13.062 8.241 16.709 1.00 88.94 95 GLU A N 1
ATOM 739 C CA . GLU A 1 95 ? 12.137 7.888 17.792 1.00 88.94 95 GLU A CA 1
ATOM 740 C C . GLU A 1 95 ? 12.509 6.572 18.504 1.00 88.94 95 GLU A C 1
ATOM 742 O O . GLU A 1 95 ? 11.816 6.149 19.423 1.00 88.94 95 GLU A O 1
ATOM 747 N N . GLY A 1 96 ? 13.614 5.921 18.116 1.00 83.94 96 GLY A N 1
ATOM 748 C CA . GLY A 1 96 ? 14.119 4.708 18.768 1.00 83.94 96 GLY A CA 1
ATOM 749 C C . GLY A 1 96 ? 13.516 3.399 18.250 1.00 83.94 96 GLY A C 1
ATOM 750 O O . GLY A 1 96 ? 13.736 2.348 18.849 1.00 83.94 96 GLY A O 1
ATOM 751 N N . THR A 1 97 ? 12.790 3.422 17.129 1.00 76.12 97 THR A N 1
ATOM 752 C CA . THR A 1 97 ? 12.205 2.209 16.542 1.00 76.12 97 THR A CA 1
ATOM 753 C C . THR A 1 97 ? 13.253 1.417 15.754 1.00 76.12 97 THR A C 1
ATOM 755 O O . THR A 1 97 ? 13.830 1.919 14.788 1.00 76.12 97 THR A O 1
ATOM 758 N N . ALA A 1 98 ? 13.456 0.149 16.120 1.00 72.00 98 ALA A N 1
ATOM 759 C CA . ALA A 1 98 ? 14.267 -0.818 15.376 1.00 72.00 98 ALA A CA 1
ATOM 760 C C . ALA A 1 98 ? 13.416 -2.050 15.036 1.00 72.00 98 ALA A C 1
ATOM 762 O O . ALA A 1 98 ? 13.460 -3.066 15.727 1.00 72.00 98 ALA A O 1
ATOM 763 N N . ALA A 1 99 ? 12.588 -1.934 13.998 1.00 73.12 99 ALA A N 1
ATOM 764 C CA . ALA A 1 99 ? 11.650 -2.980 13.609 1.00 73.12 99 ALA A CA 1
ATOM 765 C C . ALA A 1 99 ? 11.382 -2.984 12.099 1.00 73.12 99 ALA A C 1
ATOM 767 O O . ALA A 1 99 ? 11.546 -1.978 11.399 1.00 73.12 99 ALA A O 1
ATOM 768 N N . THR A 1 100 ? 10.933 -4.136 11.600 1.00 71.69 100 THR A N 1
ATOM 769 C CA . THR A 1 100 ? 10.312 -4.241 10.276 1.00 71.69 100 THR A CA 1
A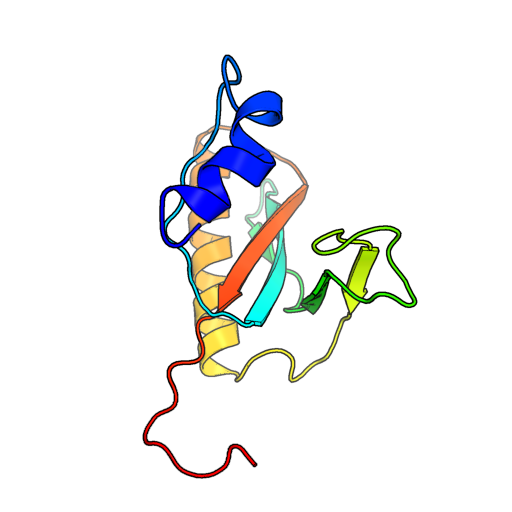TOM 770 C C . THR A 1 100 ? 8.943 -3.585 10.320 1.00 71.69 100 THR A C 1
ATOM 772 O O . THR A 1 100 ? 8.152 -3.855 11.219 1.00 71.69 100 THR A O 1
ATOM 775 N N . SER A 1 101 ? 8.658 -2.713 9.359 1.00 70.56 101 SER A N 1
ATOM 776 C CA . SER A 1 101 ? 7.362 -2.056 9.230 1.00 70.56 101 SER A CA 1
ATOM 777 C C . SER A 1 101 ? 6.862 -2.145 7.791 1.00 70.56 101 SER A C 1
ATOM 779 O O . SER A 1 101 ? 7.600 -1.949 6.824 1.00 70.56 101 SER A O 1
ATOM 781 N N . ARG A 1 102 ? 5.575 -2.445 7.642 1.00 66.56 102 ARG A N 1
ATOM 782 C CA . ARG A 1 102 ? 4.899 -2.430 6.347 1.00 66.56 102 ARG A CA 1
ATOM 783 C C . ARG A 1 102 ? 4.282 -1.060 6.120 1.00 66.56 102 ARG A C 1
ATOM 785 O O . ARG A 1 102 ? 3.553 -0.572 6.978 1.00 66.56 102 ARG A O 1
ATOM 792 N N . TRP A 1 103 ? 4.503 -0.494 4.937 1.00 74.12 103 TRP A N 1
ATOM 793 C CA . TRP A 1 103 ? 3.888 0.765 4.538 1.00 74.12 103 TRP A CA 1
ATOM 794 C C . TRP A 1 103 ? 3.091 0.571 3.256 1.00 74.12 103 TRP A C 1
ATOM 796 O O . TRP A 1 103 ? 3.575 0.029 2.264 1.00 74.12 103 TRP A O 1
ATOM 806 N N . THR A 1 104 ? 1.851 1.035 3.263 1.00 64.31 104 THR A N 1
ATOM 807 C CA . THR A 1 104 ? 1.029 1.069 2.055 1.00 64.31 104 THR A CA 1
ATOM 808 C C . THR A 1 104 ? 1.058 2.484 1.506 1.00 64.31 104 THR A C 1
ATOM 810 O O . THR A 1 104 ? 0.674 3.429 2.196 1.00 64.31 104 THR A O 1
ATOM 813 N N . CYS A 1 105 ? 1.532 2.648 0.272 1.00 67.19 105 CYS A N 1
ATOM 814 C CA . CYS A 1 105 ? 1.443 3.906 -0.446 1.00 67.19 105 CYS A CA 1
ATOM 815 C C . CYS A 1 105 ? 0.216 3.887 -1.370 1.00 67.19 105 CYS A C 1
ATOM 817 O O . CYS A 1 105 ? 0.020 3.016 -2.215 1.00 67.19 105 CYS A O 1
ATOM 819 N N . CYS A 1 106 ? -0.653 4.880 -1.210 1.00 62.84 106 CYS A N 1
ATOM 820 C CA . CYS A 1 106 ? -1.746 5.079 -2.152 1.00 62.84 106 CYS A CA 1
ATOM 821 C C . CYS A 1 106 ? -1.190 5.832 -3.357 1.00 62.84 106 CYS A C 1
ATOM 823 O O . CYS A 1 106 ? -0.814 6.999 -3.228 1.00 62.84 106 CYS A O 1
ATOM 825 N N . VAL A 1 107 ? -1.136 5.185 -4.520 1.00 66.00 107 VAL A N 1
ATOM 826 C CA . VAL A 1 107 ? -0.715 5.846 -5.755 1.00 66.00 107 VAL A CA 1
ATOM 827 C C . VAL A 1 107 ? -1.958 6.256 -6.523 1.00 66.00 107 VAL A C 1
ATOM 829 O O . VAL A 1 107 ? -2.721 5.440 -7.042 1.00 66.00 107 VAL A O 1
ATOM 832 N N . THR A 1 108 ? -2.199 7.560 -6.565 1.00 57.94 108 THR A N 1
ATOM 833 C CA . THR A 1 108 ? -3.262 8.125 -7.387 1.00 57.94 108 THR A CA 1
ATOM 834 C C . THR A 1 108 ? -2.803 8.170 -8.826 1.00 57.94 108 THR A C 1
ATOM 836 O O . THR 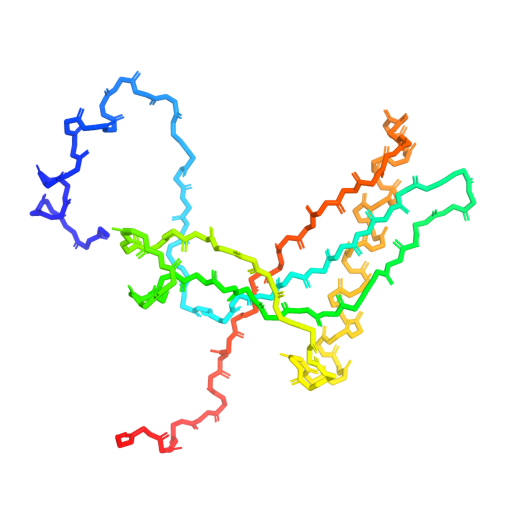A 1 108 ? -1.877 8.908 -9.165 1.00 57.94 108 THR A O 1
ATOM 839 N N . TRP A 1 109 ? -3.482 7.418 -9.681 1.00 51.53 109 TRP A N 1
ATOM 840 C CA . TRP A 1 109 ? -3.389 7.649 -11.107 1.00 51.53 109 TRP A CA 1
ATOM 841 C C . TRP A 1 109 ? -4.247 8.872 -11.431 1.00 51.53 109 TRP A C 1
ATOM 843 O O . TRP A 1 109 ? -5.473 8.817 -11.345 1.00 51.53 109 TRP A O 1
ATOM 853 N N . THR A 1 110 ? -3.611 9.996 -11.752 1.00 45.12 110 THR A N 1
ATOM 854 C CA . THR A 1 110 ? -4.295 11.078 -12.459 1.00 45.12 110 THR A CA 1
ATOM 855 C C . THR A 1 110 ? -4.130 10.755 -13.939 1.00 45.12 110 THR A C 1
ATOM 857 O O . THR A 1 110 ? -2.991 10.788 -14.410 1.00 45.12 110 THR A O 1
ATOM 860 N N . PRO A 1 111 ? -5.196 10.412 -14.685 1.00 39.88 111 PRO A N 1
ATOM 861 C CA . PRO A 1 111 ? -5.087 10.320 -16.130 1.00 39.88 111 PRO A CA 1
ATOM 862 C C . PRO A 1 111 ? -4.595 11.676 -16.632 1.00 39.88 111 PRO A C 1
ATOM 864 O O . PRO A 1 111 ? -5.293 12.682 -16.484 1.00 39.88 111 PRO A O 1
ATOM 867 N N . ALA A 1 112 ? -3.396 11.731 -17.205 1.00 38.62 112 ALA A N 1
ATOM 868 C CA . ALA A 1 112 ? -3.081 12.812 -18.119 1.00 38.62 112 ALA A CA 1
ATOM 869 C C . ALA A 1 112 ? -4.007 12.607 -19.321 1.00 38.62 112 ALA A C 1
ATOM 871 O O . ALA A 1 112 ? -3.811 11.669 -20.084 1.00 38.62 112 ALA A O 1
ATOM 872 N N . SER A 1 113 ? -5.040 13.447 -19.427 1.00 34.12 113 SER A N 1
ATOM 873 C CA . SER A 1 113 ? -6.015 13.509 -20.524 1.00 34.12 113 SER A CA 1
ATOM 874 C C . SER A 1 113 ? -6.782 12.211 -20.832 1.00 34.12 113 SER A C 1
ATOM 876 O O . SER A 1 113 ? -6.255 11.181 -21.229 1.00 34.12 113 SER A O 1
ATOM 878 N N . SER A 1 114 ? -8.099 12.305 -20.697 1.00 42.06 114 SER A N 1
ATOM 879 C CA . SER A 1 114 ? -9.087 11.329 -21.140 1.00 42.06 114 SER A CA 1
ATOM 880 C C . SER A 1 114 ? -8.878 10.876 -22.586 1.00 42.06 114 SER A C 1
ATOM 882 O O . SER A 1 114 ? -9.157 11.636 -23.510 1.00 42.06 114 SER A O 1
ATOM 884 N N . THR A 1 115 ? -8.526 9.613 -22.798 1.00 33.06 115 THR A N 1
ATOM 885 C CA . THR A 1 115 ? -9.144 8.773 -23.835 1.00 33.06 115 THR A CA 1
ATOM 886 C C . THR A 1 115 ? -8.884 7.313 -23.477 1.00 33.06 115 THR A C 1
ATOM 888 O O . THR A 1 115 ? -7.766 6.978 -23.112 1.00 33.06 115 THR A O 1
ATOM 891 N N . LEU A 1 116 ? -9.908 6.465 -23.610 1.00 33.25 116 LEU A N 1
ATOM 892 C CA . LEU A 1 116 ? -9.913 5.010 -23.365 1.00 33.25 116 LEU A CA 1
ATOM 893 C C . LEU A 1 116 ? -10.243 4.577 -21.927 1.00 33.25 116 LEU A C 1
ATOM 895 O O . LEU A 1 116 ? -9.438 3.991 -21.213 1.00 33.25 116 LEU A O 1
ATOM 899 N N . ALA A 1 117 ? -11.506 4.781 -21.560 1.00 27.92 117 ALA A N 1
ATOM 900 C CA . ALA A 1 117 ? -12.263 3.763 -20.839 1.00 27.92 117 ALA A CA 1
ATOM 901 C C . ALA A 1 117 ? -13.473 3.417 -21.722 1.00 27.92 117 ALA A C 1
ATOM 903 O O . ALA A 1 117 ? -14.343 4.262 -21.940 1.00 27.92 117 ALA A O 1
ATOM 904 N N . ARG A 1 118 ? -13.450 2.222 -22.312 1.00 29.17 118 ARG A N 1
ATOM 905 C CA . ARG A 1 118 ? -14.652 1.493 -22.723 1.00 29.17 118 ARG A CA 1
ATOM 906 C C . ARG A 1 118 ? -14.941 0.477 -21.633 1.00 29.17 118 ARG A C 1
ATOM 908 O O . ARG A 1 118 ? -13.946 -0.031 -21.070 1.00 29.17 118 ARG A O 1
#

Nearest PDB structures (foldseek):
  1e4e-assembly1_A-2  TM=6.515E-01  e=3.842E-01  Enterococcus faecium
  6dgi-assembly1_B  TM=7.278E-01  e=9.882E-01  Vibrio cholerae O1 biovar El Tor str. N16961
  6dgi-assembly1_A-2  TM=6.686E-01  e=1.783E+00  Vibrio cholerae O1 biovar El Tor str. N16961
  9cpc-assembly1_4I  TM=2.165E-01  e=5.475E+00  Sus scrofa

Mean predicted aligned error: 7.74 Å

Radius of gyration: 17.72 Å; Cα contacts (8 Å, |Δi|>4): 157; chains: 1; bounding box: 51×28×43 Å

Sequence (118 aa):
MRGQRDWDQCAADLTGQEVKVMKRIRNVEVCIEGTVTRHGTVIGPAMTSLVGYPELTPYRGAWCGNDVWREALPAAQTRAAREMVRKLGDVLRREGTAATSRWTCCVTWTPASSTLAR

Foldseek 3Di:
DPDDVVCVVCVVVPPPDDDDDDDDADFFKWKKKWFQAPVAIDIHFIWGWDAQDVVQDVDHGDTDDTHHDNVSDDPVVRVVVVVVVRVVSVVVVVVVDGGIDMDMDTHHDDPPDDDDDD

pLDDT: mean 82.22, std 15.55, range [27.92, 95.38]

InterPro domains:
  IPR036514 SGNH hydrolase superfamily [G3DSA:3.40.50.1110] (1-115)

Organism: Mycobacterium kansasii (NCBI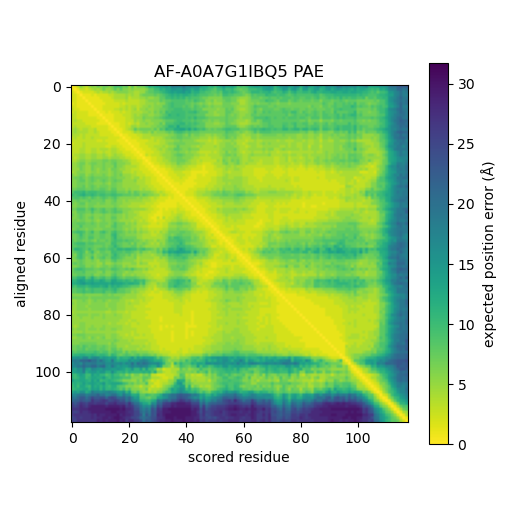:txid1768)

Secondary structure (DSSP, 8-state):
--SHHHHHTTHHHHTTS----------EEEEEEEEEETTEEEEEEEEEEEES-TTT-SSTT-EEEEE--TTSS-HHHHHHHHHHHHHHHHHHHHTT--SEEEEEEEE----SS-----

Solvent-accessible surface area (backbone atoms only — not comparable to full-atom values): 7398 Å² total; per-residue (Å²): 122,91,50,68,75,51,40,72,75,46,44,82,82,49,62,94,54,95,75,88,88,72,84,89,74,74,59,51,53,32,31,37,38,36,34,30,45,100,92,45,59,50,71,58,65,56,17,37,52,43,57,42,47,76,92,74,30,98,48,87,71,36,73,77,54,68,46,84,40,91,76,62,46,58,70,71,56,46,51,54,52,52,51,52,53,43,56,50,32,56,51,41,46,74,74,69,49,74,48,78,46,82,42,76,46,77,45,64,74,73,77,82,69,94,77,88,86,130